Protein AF-A0A4U9DEH1-F1 (afdb_monomer_lite)

pLDDT: mean 74.3, std 10.59, range [38.88, 87.12]

InterPro domains:
  IPR000014 PAS domain [cd00130] (1-43)
  IPR013767 PAS fold [PF00989] (2-43)

Structure (mmCIF, N/CA/C/O backbone):
data_AF-A0A4U9DEH1-F1
#
_entry.id   AF-A0A4U9DEH1-F1
#
loop_
_atom_site.group_PDB
_atom_site.id
_atom_site.type_symbol
_atom_site.label_atom_id
_atom_site.label_alt_id
_atom_site.label_comp_id
_atom_site.label_asym_id
_atom_site.label_entity_id
_atom_site.label_seq_id
_atom_site.pdbx_PDB_ins_code
_atom_site.Cartn_x
_atom_site.Cartn_y
_atom_site.Cartn_z
_atom_site.occupancy
_atom_site.B_iso_or_equiv
_atom_site.auth_seq_id
_atom_site.auth_comp_id
_atom_site.auth_asym_id
_atom_site.auth_atom_id
_atom_site.pdbx_PDB_model_num
ATOM 1 N N . MET A 1 1 ? 1.730 -12.420 2.238 1.00 75.75 1 MET A N 1
ATOM 2 C CA . MET A 1 1 ? 2.857 -11.589 2.700 1.00 75.75 1 MET A CA 1
ATOM 3 C C . MET A 1 1 ? 3.171 -10.575 1.619 1.00 75.75 1 MET A C 1
ATOM 5 O O . MET A 1 1 ? 3.281 -10.956 0.456 1.00 75.75 1 MET A O 1
ATOM 9 N N . VAL A 1 2 ? 3.267 -9.308 2.003 1.00 79.06 2 VAL A N 1
ATOM 10 C CA . VAL A 1 2 ? 3.662 -8.202 1.127 1.00 79.06 2 VAL A CA 1
ATOM 11 C C . VAL A 1 2 ? 4.870 -7.545 1.772 1.00 79.06 2 VAL A C 1
ATOM 13 O O . VAL A 1 2 ? 4.872 -7.344 2.984 1.00 79.06 2 VAL A O 1
ATOM 16 N N . LEU A 1 3 ? 5.890 -7.264 0.974 1.00 83.12 3 LEU A N 1
ATOM 17 C CA . LEU A 1 3 ? 7.060 -6.513 1.385 1.00 83.12 3 LEU A CA 1
ATOM 18 C C . LEU A 1 3 ? 6.983 -5.125 0.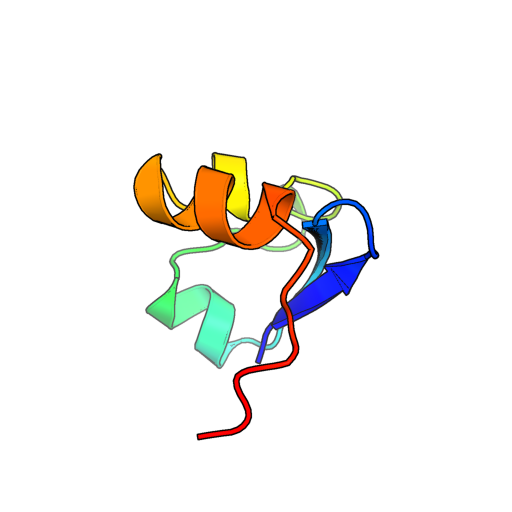757 1.00 83.12 3 LEU A C 1
ATOM 20 O O . LEU A 1 3 ? 6.779 -4.976 -0.454 1.00 83.12 3 LEU A O 1
ATOM 24 N N . THR A 1 4 ? 7.140 -4.115 1.600 1.00 84.00 4 THR A N 1
ATOM 25 C CA . THR A 1 4 ? 7.099 -2.711 1.206 1.00 84.00 4 THR A CA 1
ATOM 26 C C . THR A 1 4 ? 8.395 -2.016 1.590 1.00 84.00 4 THR A C 1
ATOM 28 O O . THR A 1 4 ? 9.042 -2.395 2.565 1.00 84.00 4 THR A O 1
ATOM 31 N N . THR A 1 5 ? 8.776 -0.996 0.831 1.00 79.44 5 THR A N 1
ATOM 32 C CA . THR A 1 5 ? 9.860 -0.084 1.204 1.00 79.44 5 THR A CA 1
ATOM 33 C C . THR A 1 5 ? 9.440 0.769 2.405 1.00 79.44 5 THR A C 1
ATOM 35 O O . THR A 1 5 ? 8.256 0.825 2.745 1.00 79.44 5 THR A O 1
ATOM 38 N N . GLU A 1 6 ? 10.383 1.478 3.033 1.00 77.00 6 GLU A N 1
ATOM 39 C CA . GLU A 1 6 ? 10.075 2.444 4.106 1.00 77.00 6 GLU A CA 1
ATOM 40 C C . GLU A 1 6 ? 9.106 3.553 3.663 1.00 77.00 6 GLU A C 1
ATOM 42 O O . GLU A 1 6 ? 8.403 4.142 4.481 1.00 77.00 6 GLU A O 1
ATOM 47 N N . GLU A 1 7 ? 9.035 3.820 2.360 1.00 73.62 7 GLU A N 1
ATOM 48 C CA . GLU A 1 7 ? 8.109 4.784 1.762 1.00 73.62 7 GLU A CA 1
ATOM 49 C C . GLU A 1 7 ? 6.707 4.188 1.525 1.00 73.62 7 GLU A C 1
ATOM 51 O O . GLU A 1 7 ? 5.773 4.905 1.161 1.00 73.62 7 GLU A O 1
ATOM 56 N N . GLY A 1 8 ? 6.530 2.881 1.745 1.00 74.25 8 GLY A N 1
ATOM 57 C CA . GLY A 1 8 ? 5.275 2.153 1.544 1.00 74.25 8 GLY A CA 1
ATOM 58 C C . GLY A 1 8 ? 5.081 1.608 0.126 1.00 74.25 8 GLY A C 1
ATOM 59 O O . GLY A 1 8 ? 4.000 1.112 -0.191 1.00 74.25 8 GLY A O 1
ATOM 60 N N . ALA A 1 9 ? 6.100 1.675 -0.738 1.00 80.25 9 ALA A N 1
ATOM 61 C CA . ALA A 1 9 ? 6.039 1.100 -2.081 1.00 80.25 9 ALA A CA 1
ATOM 62 C C . ALA A 1 9 ? 6.167 -0.425 -2.020 1.00 80.25 9 ALA A C 1
ATOM 64 O O . ALA A 1 9 ? 7.101 -0.946 -1.413 1.00 80.25 9 ALA A O 1
ATOM 65 N N . ILE A 1 10 ? 5.247 -1.157 -2.646 1.00 83.88 10 ILE A N 1
ATOM 66 C CA . ILE A 1 10 ? 5.318 -2.616 -2.728 1.00 83.88 10 ILE A CA 1
ATOM 67 C C . ILE A 1 10 ? 6.459 -2.982 -3.664 1.00 83.88 10 ILE A C 1
ATOM 69 O O . ILE A 1 10 ? 6.393 -2.696 -4.854 1.00 83.88 10 ILE A O 1
ATOM 73 N N . PHE A 1 11 ? 7.485 -3.653 -3.155 1.00 85.19 11 PHE A N 1
ATOM 74 C CA . PHE A 1 11 ? 8.561 -4.170 -4.004 1.00 85.19 11 PHE A CA 1
ATOM 75 C C . PHE A 1 11 ? 8.470 -5.683 -4.197 1.00 85.19 11 PHE A C 1
ATOM 77 O O . PHE A 1 11 ? 9.148 -6.231 -5.063 1.00 85.19 11 PHE A O 1
ATOM 84 N N . TRP A 1 12 ? 7.640 -6.369 -3.403 1.00 83.38 12 TRP A N 1
ATOM 85 C CA . TRP A 1 12 ? 7.375 -7.790 -3.582 1.00 83.38 12 TRP A CA 1
ATOM 86 C C . TRP A 1 12 ? 6.090 -8.227 -2.876 1.00 83.38 12 TRP A C 1
ATOM 88 O O . TRP A 1 12 ? 5.780 -7.781 -1.771 1.00 83.38 12 TRP A O 1
ATOM 98 N N . CYS A 1 13 ? 5.353 -9.161 -3.470 1.00 82.94 13 CYS A N 1
ATOM 99 C CA . CYS A 1 13 ? 4.229 -9.823 -2.817 1.00 82.94 13 CYS A CA 1
ATOM 100 C C . CYS A 1 13 ? 4.137 -11.291 -3.238 1.00 82.94 13 CYS A C 1
ATOM 102 O O . CYS A 1 13 ? 4.455 -11.655 -4.371 1.00 82.94 13 CYS A O 1
ATOM 104 N N . ASN A 1 14 ? 3.686 -12.150 -2.321 1.00 87.12 14 ASN A N 1
ATOM 105 C CA . ASN A 1 14 ? 3.435 -13.552 -2.644 1.00 87.12 14 ASN A CA 1
ATOM 106 C C . ASN A 1 14 ? 2.076 -13.735 -3.346 1.00 87.12 14 ASN A C 1
ATOM 108 O O . ASN A 1 14 ? 1.174 -12.909 -3.203 1.00 87.12 14 ASN A O 1
ATOM 112 N N . GLY A 1 15 ? 1.900 -14.853 -4.061 1.00 85.62 15 GLY A N 1
ATOM 113 C CA . GLY A 1 15 ? 0.670 -15.122 -4.823 1.00 85.62 15 GLY A CA 1
ATOM 114 C C . GLY A 1 15 ? -0.605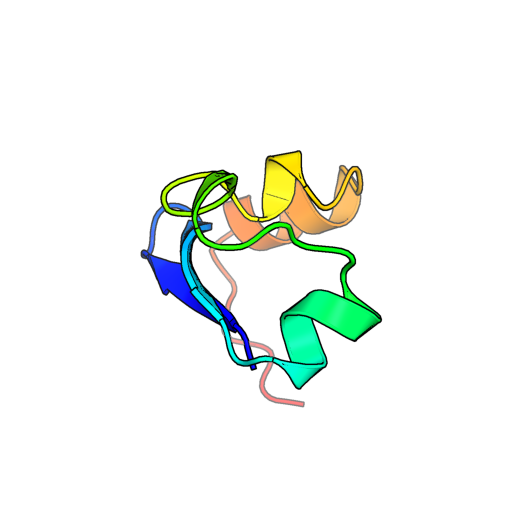 -15.104 -3.971 1.00 85.62 15 GLY A C 1
ATOM 115 O O . GLY A 1 15 ? -1.638 -14.610 -4.407 1.00 85.62 15 GLY A O 1
ATOM 116 N N . LEU A 1 16 ? -0.522 -15.534 -2.709 1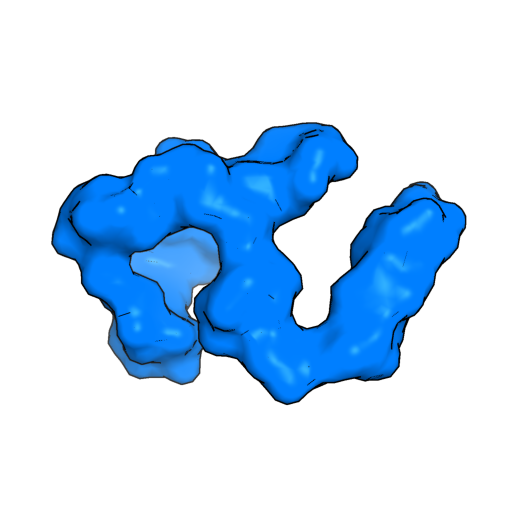.00 86.19 16 LEU A N 1
ATOM 117 C CA . LEU A 1 16 ? -1.656 -15.458 -1.787 1.00 86.19 16 LEU A CA 1
ATOM 118 C C . LEU A 1 16 ? -2.074 -14.005 -1.500 1.00 86.19 16 LEU A C 1
ATOM 120 O O . LEU A 1 16 ? -3.262 -13.700 -1.472 1.00 86.19 16 LEU A O 1
ATOM 124 N N . ALA A 1 17 ? -1.115 -13.092 -1.318 1.00 83.00 17 ALA A N 1
ATOM 125 C CA . ALA A 1 17 ? -1.416 -11.677 -1.130 1.00 83.00 17 ALA A CA 1
ATOM 126 C C . ALA A 1 17 ? -1.986 -11.036 -2.399 1.00 83.00 17 ALA A C 1
ATOM 128 O O . ALA A 1 17 ? -2.860 -10.186 -2.285 1.00 83.00 17 ALA A O 1
ATOM 129 N N . GLN A 1 18 ? -1.553 -11.470 -3.587 1.00 83.50 18 GLN A N 1
ATOM 130 C CA . GLN A 1 18 ? -2.151 -11.017 -4.847 1.00 83.50 18 GLN A CA 1
ATOM 131 C C . GLN A 1 18 ? -3.635 -11.372 -4.917 1.00 83.50 18 GLN A C 1
ATOM 133 O O . GLN A 1 18 ? -4.438 -10.531 -5.304 1.00 83.50 18 GLN A O 1
ATOM 138 N N . GLN A 1 19 ? -4.018 -12.572 -4.473 1.00 83.94 19 GLN A N 1
ATOM 139 C CA . GLN A 1 19 ? -5.425 -12.977 -4.457 1.00 83.94 19 GLN A CA 1
ATOM 140 C C . GLN A 1 19 ? -6.237 -12.279 -3.360 1.00 83.94 19 GLN A C 1
ATOM 142 O O . GLN A 1 19 ? -7.331 -11.801 -3.632 1.00 83.94 19 GLN A O 1
ATOM 147 N N . ILE A 1 20 ? -5.711 -12.191 -2.134 1.00 82.75 20 ILE A N 1
ATOM 148 C CA . ILE A 1 20 ? -6.441 -11.608 -0.993 1.00 82.75 20 ILE A CA 1
ATOM 149 C C . ILE A 1 20 ? -6.597 -10.090 -1.135 1.00 82.75 20 ILE A C 1
ATOM 151 O O . ILE A 1 20 ? -7.660 -9.547 -0.851 1.00 82.75 20 ILE A O 1
ATOM 155 N N . LEU A 1 21 ? -5.534 -9.403 -1.553 1.00 77.31 21 LEU A N 1
ATOM 156 C CA . LEU A 1 21 ? -5.498 -7.943 -1.685 1.00 77.31 21 LEU A CA 1
ATOM 157 C C . LEU A 1 21 ? -5.805 -7.485 -3.115 1.00 77.31 21 LEU A C 1
ATOM 159 O O . LEU A 1 21 ? -5.755 -6.293 -3.403 1.00 77.31 21 LEU A O 1
ATOM 163 N N . ASN A 1 22 ? -6.115 -8.436 -4.000 1.00 80.44 22 ASN A N 1
ATOM 164 C CA . ASN A 1 22 ? -6.472 -8.206 -5.392 1.00 80.44 22 ASN A CA 1
ATOM 165 C C . ASN A 1 22 ? -5.422 -7.377 -6.168 1.00 80.44 22 ASN A C 1
ATOM 167 O O . ASN A 1 22 ? -5.772 -6.584 -7.046 1.00 80.44 22 ASN A O 1
ATOM 171 N N . LEU A 1 23 ? -4.142 -7.574 -5.824 1.00 79.88 23 LEU A N 1
ATOM 172 C CA . LEU A 1 23 ? -2.985 -6.895 -6.414 1.00 79.88 23 LEU A CA 1
ATOM 173 C C . LEU A 1 23 ? -2.630 -7.539 -7.756 1.00 79.88 23 LEU A C 1
ATOM 175 O O . LEU A 1 23 ? -2.566 -8.766 -7.874 1.00 79.88 23 LEU A O 1
ATOM 179 N N . ARG A 1 24 ? -2.331 -6.718 -8.756 1.00 79.31 24 ARG A N 1
ATOM 180 C CA . ARG A 1 24 ? -1.877 -7.134 -10.082 1.00 79.31 24 ARG A CA 1
ATOM 181 C C . ARG A 1 24 ? -0.365 -7.055 -10.147 1.00 79.31 24 ARG A C 1
ATOM 183 O O . ARG A 1 24 ? 0.217 -6.024 -10.450 1.00 79.31 24 ARG A O 1
ATOM 190 N N . TRP A 1 25 ? 0.294 -8.172 -9.891 1.00 74.25 25 TRP A N 1
ATOM 191 C CA . TRP A 1 25 ? 1.731 -8.269 -10.121 1.00 74.25 25 TRP A CA 1
ATOM 192 C C . TRP A 1 25 ? 2.024 -8.652 -11.581 1.00 74.25 25 TRP A C 1
ATOM 194 O O . TRP A 1 25 ? 1.345 -9.546 -12.092 1.00 74.25 25 TRP A O 1
ATOM 204 N N . PRO A 1 26 ? 3.028 -8.057 -12.263 1.00 81.88 26 PRO A N 1
ATOM 205 C CA . PRO A 1 26 ? 4.008 -7.062 -11.796 1.00 81.88 26 PRO A CA 1
ATOM 206 C C . PRO A 1 26 ? 3.601 -5.585 -11.978 1.00 81.88 26 PRO A C 1
ATOM 208 O O . PRO A 1 26 ? 4.395 -4.710 -11.655 1.00 81.88 26 PRO A O 1
ATOM 211 N N . ASP A 1 27 ? 2.401 -5.295 -12.482 1.00 82.94 27 ASP A N 1
ATOM 212 C CA . ASP A 1 27 ? 1.929 -3.932 -12.807 1.00 82.94 27 ASP A CA 1
ATOM 213 C C . ASP A 1 27 ? 1.863 -2.991 -11.579 1.00 82.94 27 ASP A C 1
ATOM 215 O O . ASP A 1 27 ? 2.181 -1.805 -11.649 1.00 82.94 27 ASP A O 1
ATOM 219 N N . ASP A 1 28 ? 1.531 -3.548 -10.413 1.00 79.75 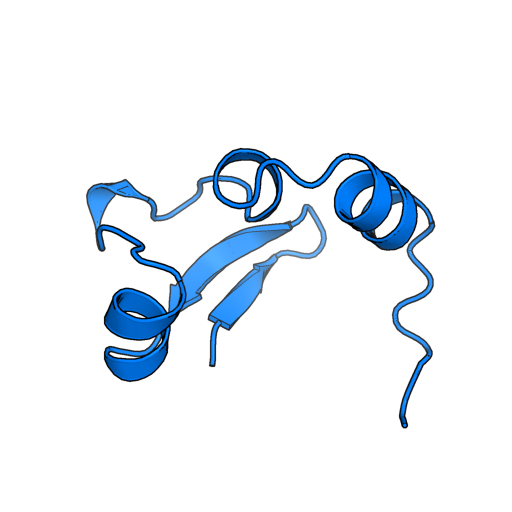28 ASP A N 1
ATOM 220 C CA . ASP A 1 28 ? 1.471 -2.851 -9.123 1.00 79.75 28 ASP A CA 1
ATOM 221 C C . ASP A 1 28 ? 2.818 -2.830 -8.375 1.00 79.75 28 ASP A C 1
ATOM 223 O O . ASP A 1 28 ? 2.911 -2.333 -7.248 1.00 79.75 28 ASP A O 1
ATOM 227 N N . SER A 1 29 ? 3.888 -3.349 -8.984 1.00 80.06 29 SER A N 1
ATOM 228 C CA . SER A 1 29 ? 5.240 -3.255 -8.430 1.00 80.06 29 SER A CA 1
ATOM 229 C C . SER A 1 29 ? 5.714 -1.803 -8.402 1.00 80.06 29 SER A C 1
ATOM 231 O O . SER A 1 29 ? 5.653 -1.089 -9.398 1.00 80.06 29 SER A O 1
ATOM 233 N N . GLY A 1 30 ? 6.232 -1.359 -7.260 1.00 77.81 30 GLY A N 1
ATOM 234 C CA . GLY A 1 30 ? 6.667 0.018 -7.027 1.00 77.81 30 GLY A CA 1
ATOM 235 C C . GLY A 1 30 ? 5.526 0.979 -6.688 1.00 77.81 30 GLY A C 1
ATOM 236 O O . GLY A 1 30 ? 5.793 2.120 -6.310 1.00 77.81 30 GLY A O 1
ATOM 237 N N . GLN A 1 31 ? 4.265 0.540 -6.755 1.00 81.81 31 GLN A N 1
ATOM 238 C CA . GLN A 1 31 ? 3.144 1.355 -6.301 1.00 81.81 31 GLN A CA 1
ATOM 239 C C . GLN A 1 31 ? 3.034 1.338 -4.778 1.00 81.81 31 GLN A C 1
ATOM 241 O O . GLN A 1 31 ? 3.344 0.350 -4.109 1.00 81.81 31 GLN A O 1
ATOM 246 N N . ASN A 1 32 ? 2.570 2.451 -4.211 1.00 80.19 32 ASN A N 1
ATOM 247 C CA . ASN A 1 32 ? 2.340 2.535 -2.778 1.00 80.19 32 ASN A CA 1
ATOM 248 C C . ASN A 1 32 ? 1.167 1.630 -2.378 1.00 80.19 32 ASN A C 1
ATOM 250 O O . ASN A 1 32 ? 0.084 1.742 -2.956 1.00 80.19 32 ASN A O 1
ATOM 254 N N . ILE A 1 33 ? 1.354 0.785 -1.359 1.00 77.50 33 ILE A N 1
ATOM 255 C CA . ILE A 1 33 ? 0.293 -0.072 -0.802 1.00 77.50 33 ILE A CA 1
ATOM 256 C C . ILE A 1 33 ? -0.950 0.754 -0.427 1.00 77.50 33 ILE A C 1
ATOM 258 O O . ILE A 1 33 ? -2.068 0.264 -0.537 1.00 77.50 33 ILE A O 1
ATOM 262 N N . LEU A 1 34 ? -0.766 2.031 -0.074 1.00 73.81 34 LEU A N 1
ATOM 263 C CA . LEU A 1 34 ? -1.828 2.992 0.239 1.00 73.81 34 LEU A CA 1
ATOM 264 C C . LEU A 1 34 ? -2.665 3.438 -0.963 1.00 73.81 34 LEU A C 1
ATOM 266 O O . LEU A 1 34 ? -3.815 3.829 -0.798 1.00 73.81 34 LEU A O 1
ATOM 270 N N . ASN A 1 35 ? -2.107 3.408 -2.172 1.00 72.12 35 ASN A N 1
ATOM 271 C CA . ASN A 1 35 ? -2.873 3.723 -3.380 1.00 72.12 35 ASN A CA 1
ATOM 272 C C . ASN A 1 35 ? -3.783 2.554 -3.771 1.00 72.12 35 ASN A C 1
ATOM 274 O O . ASN A 1 35 ? -4.862 2.759 -4.329 1.00 72.12 35 ASN A O 1
ATOM 278 N N . LEU A 1 36 ? -3.352 1.335 -3.444 1.00 72.88 36 LEU A N 1
ATOM 279 C CA . LEU A 1 36 ? -4.074 0.098 -3.726 1.00 72.88 36 LEU A CA 1
ATOM 280 C C . LEU A 1 36 ? -5.133 -0.170 -2.649 1.00 72.88 36 LEU A C 1
ATOM 282 O O . LEU A 1 36 ? -6.279 -0.498 -2.953 1.00 72.88 36 LEU A O 1
ATOM 286 N N . LEU A 1 37 ? -4.781 0.066 -1.386 1.00 69.31 37 LEU A N 1
ATOM 287 C CA . LEU A 1 37 ? -5.693 0.046 -0.252 1.00 69.31 37 LEU A CA 1
ATOM 288 C C . LEU A 1 37 ? -6.248 1.454 -0.034 1.00 69.31 37 LEU A C 1
ATOM 290 O O . LEU A 1 37 ? -5.641 2.251 0.674 1.00 69.31 37 LEU A O 1
ATOM 294 N N . ARG A 1 38 ? -7.424 1.755 -0.606 1.00 70.50 38 ARG A N 1
ATOM 295 C CA . ARG A 1 38 ? -8.152 3.037 -0.448 1.00 70.50 38 ARG A CA 1
ATOM 296 C C . ARG A 1 38 ? -8.706 3.254 0.972 1.00 70.50 38 ARG A C 1
ATOM 298 O O . ARG A 1 38 ? -9.874 3.585 1.157 1.00 70.50 38 ARG A O 1
ATOM 305 N N . TYR A 1 39 ? -7.866 3.064 1.979 1.00 72.62 39 TYR A N 1
ATOM 306 C CA . TYR A 1 39 ? -8.175 3.219 3.389 1.00 72.62 39 TYR A CA 1
ATOM 307 C C . TYR A 1 39 ? -7.392 4.419 3.932 1.00 72.62 39 TYR A C 1
ATOM 309 O O . TYR A 1 39 ? -6.232 4.273 4.327 1.00 72.62 39 TYR A O 1
ATOM 317 N N . PRO A 1 40 ? -7.997 5.619 3.962 1.00 68.19 40 PRO A N 1
ATOM 318 C CA . PRO A 1 40 ? -7.315 6.829 4.427 1.00 68.19 40 PRO A CA 1
ATOM 319 C C . PRO A 1 40 ? -6.856 6.728 5.892 1.00 68.19 40 PRO A C 1
ATOM 321 O O . PRO A 1 40 ? -5.845 7.316 6.266 1.00 68.19 40 PRO A O 1
ATOM 324 N N . GLU A 1 41 ? -7.544 5.933 6.715 1.00 71.94 41 GLU A N 1
ATOM 325 C CA . GLU A 1 41 ? -7.145 5.660 8.102 1.00 71.94 41 GLU A CA 1
ATOM 326 C C . GLU A 1 41 ? -5.839 4.856 8.182 1.00 71.94 41 GLU A C 1
ATOM 328 O O . GLU A 1 41 ? -4.949 5.177 8.969 1.00 71.94 41 GLU A O 1
ATOM 333 N N . PHE A 1 42 ? -5.674 3.867 7.300 1.00 69.75 42 PHE A N 1
ATOM 334 C CA . PHE A 1 42 ? -4.452 3.071 7.198 1.00 69.75 42 PHE A CA 1
ATOM 335 C C . PHE A 1 42 ? -3.281 3.901 6.648 1.00 69.75 42 PHE A C 1
ATOM 337 O O . PHE A 1 42 ? -2.148 3.750 7.100 1.00 69.75 42 PHE A O 1
ATOM 344 N N . ALA A 1 43 ? -3.559 4.845 5.742 1.00 69.75 43 ALA A N 1
ATOM 345 C CA . ALA A 1 43 ? -2.575 5.813 5.253 1.00 69.75 43 ALA A CA 1
ATOM 346 C C . ALA A 1 43 ? -2.038 6.726 6.358 1.00 69.75 43 ALA A C 1
ATOM 348 O O . ALA A 1 43 ? -0.831 6.965 6.419 1.00 69.75 43 ALA A O 1
ATOM 349 N N . ASN A 1 44 ? -2.904 7.198 7.255 1.00 72.06 44 ASN A N 1
ATOM 350 C CA . ASN A 1 44 ? -2.475 7.974 8.418 1.00 72.06 44 ASN A CA 1
ATOM 351 C C . ASN A 1 44 ? -1.673 7.127 9.411 1.00 72.06 44 ASN A C 1
ATOM 353 O O . ASN A 1 44 ? -0.670 7.607 9.935 1.00 72.06 44 ASN A O 1
ATOM 357 N N . TYR A 1 45 ? -2.053 5.864 9.612 1.00 68.81 45 TYR A N 1
ATOM 358 C CA . TYR A 1 45 ? -1.296 4.929 10.445 1.00 68.81 45 TYR A CA 1
ATOM 359 C C . TYR A 1 45 ? 0.124 4.681 9.898 1.00 68.81 45 TYR A C 1
ATOM 361 O O . TYR A 1 45 ? 1.101 4.830 10.629 1.00 68.81 45 TYR A O 1
ATOM 369 N N . LEU A 1 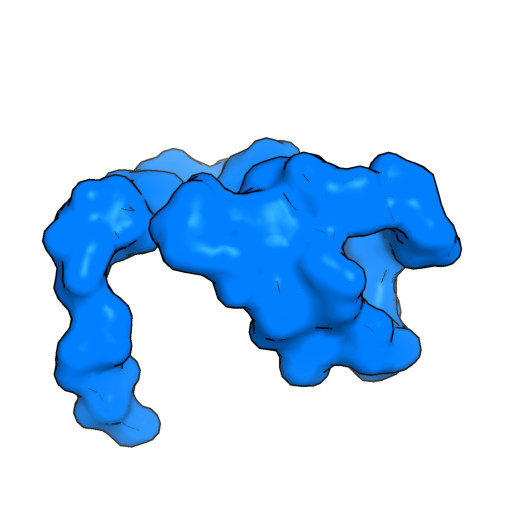46 ? 0.254 4.419 8.593 1.00 66.25 46 LEU A N 1
ATOM 370 C CA . LEU A 1 46 ? 1.546 4.279 7.906 1.00 66.25 46 LEU A CA 1
ATOM 371 C C . LEU A 1 46 ? 2.375 5.575 7.941 1.00 66.25 46 LEU A C 1
ATOM 373 O O . LEU A 1 46 ? 3.576 5.530 8.205 1.00 66.25 46 LEU A O 1
ATOM 377 N N . LYS A 1 47 ? 1.747 6.744 7.740 1.00 66.19 47 LYS A N 1
ATOM 378 C CA . LYS A 1 47 ? 2.408 8.059 7.869 1.00 66.19 47 LYS A CA 1
ATOM 379 C C . LYS A 1 47 ? 2.904 8.353 9.278 1.00 66.19 47 LYS A C 1
ATOM 381 O O . LYS A 1 47 ? 3.914 9.037 9.421 1.00 66.19 47 LYS A O 1
ATOM 386 N 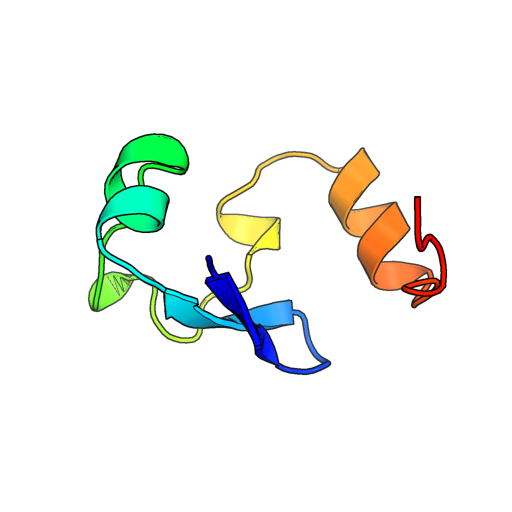N . SER A 1 48 ? 2.215 7.845 10.297 1.00 70.19 48 SER A N 1
ATOM 387 C CA . SER A 1 48 ? 2.631 7.983 11.693 1.00 70.19 48 SER A CA 1
ATOM 388 C C . SER A 1 48 ? 3.958 7.271 11.977 1.00 70.19 48 SER A C 1
ATOM 390 O O . SER A 1 48 ? 4.517 7.481 13.049 1.00 70.19 48 SER A O 1
ATOM 392 N N . LYS A 1 49 ? 4.469 6.446 11.039 1.00 61.97 49 LYS A N 1
ATOM 393 C CA . LYS A 1 49 ? 5.699 5.641 11.156 1.00 61.97 49 LYS A CA 1
ATOM 394 C C . LYS A 1 49 ? 5.750 4.754 12.407 1.00 61.97 49 LYS A C 1
ATOM 396 O O . LYS A 1 49 ? 6.809 4.250 12.768 1.00 61.97 49 LYS A O 1
ATOM 401 N N . ASP A 1 50 ? 4.606 4.524 13.045 1.00 59.03 50 ASP A N 1
ATOM 402 C CA . ASP A 1 50 ? 4.508 3.741 14.269 1.00 59.03 50 ASP A CA 1
ATOM 403 C C . ASP A 1 50 ? 4.237 2.276 13.919 1.00 59.03 50 ASP A C 1
ATOM 405 O O . ASP A 1 50 ? 3.153 1.718 14.112 1.00 59.03 50 ASP A O 1
ATOM 409 N N . PHE A 1 51 ? 5.258 1.651 13.334 1.00 62.34 51 PHE A N 1
ATOM 410 C CA . PHE A 1 51 ? 5.272 0.224 13.002 1.00 62.34 51 PHE A CA 1
ATOM 411 C C . PHE A 1 51 ? 5.473 -0.664 14.243 1.00 62.34 51 PHE A C 1
ATOM 413 O O . PHE A 1 51 ? 5.627 -1.875 14.128 1.00 62.34 51 PHE A O 1
ATOM 420 N N . SER A 1 52 ? 5.459 -0.063 15.435 1.00 54.69 52 SER A N 1
ATOM 421 C CA . SER A 1 52 ? 5.747 -0.686 16.728 1.00 54.69 52 SER A CA 1
ATOM 422 C C . SER A 1 52 ? 4.601 -1.534 17.283 1.00 54.69 52 SER A C 1
ATOM 424 O O . SER A 1 52 ? 4.753 -2.124 18.353 1.00 54.69 52 SER A O 1
ATOM 426 N N . LYS A 1 53 ? 3.447 -1.625 16.604 1.00 48.50 53 LYS A N 1
ATOM 427 C CA . LYS A 1 53 ? 2.394 -2.566 17.013 1.00 48.50 53 LYS A CA 1
ATOM 428 C C . LYS A 1 53 ? 2.745 -3.986 16.578 1.00 48.50 53 LYS A C 1
ATOM 430 O O . LYS A 1 53 ? 2.188 -4.531 15.632 1.00 48.50 53 LYS A O 1
ATOM 435 N N . THR A 1 54 ? 3.641 -4.589 17.346 1.00 38.88 54 THR A N 1
ATOM 436 C CA . THR A 1 54 ? 3.668 -6.031 17.564 1.00 38.88 54 THR A CA 1
ATOM 437 C C . THR A 1 54 ? 2.441 -6.369 18.414 1.00 38.88 54 THR A C 1
ATOM 439 O O . THR A 1 54 ? 2.391 -6.008 19.590 1.00 38.88 54 THR A O 1
ATOM 442 N N . ALA A 1 55 ? 1.426 -6.978 17.804 1.00 39.50 55 ALA A N 1
ATOM 443 C CA . ALA A 1 55 ? 0.364 -7.693 18.509 1.00 39.50 55 ALA A CA 1
ATOM 444 C C . ALA A 1 55 ? 0.552 -9.189 18.257 1.00 39.50 55 ALA A C 1
ATOM 446 O O . ALA A 1 55 ? 0.861 -9.536 17.093 1.00 39.50 55 ALA A O 1
#

Foldseek 3Di:
DFDADLVQFTQDDDPVCCVVLVDDPPVSHRPHPCVSVVDVVVVVVSVVVCPVPPD

Secondary structure (DSSP, 8-state):
-EEE-TT-BEEEE-HHHHHHTT--TTTTTTSBHHHHS--HHHHHHHHTT-TT---

Sequence (55 aa):
MVLTTEEGAIFWCNGLAQQILNLRWPDDSGQNILNLLRYPEFANYLKSKDFSKTA

Organism: Raoultella terrigena (NCBI:txid577)

Radius of gyration: 11.24 Å; chains: 1; bounding box: 18×24×31 Å